Protein AF-A0AAV5RHN2-F1 (afdb_monomer_lite)

Structure (mmCIF, N/CA/C/O backbone):
data_AF-A0AAV5RHN2-F1
#
_entry.id   AF-A0AAV5RHN2-F1
#
loop_
_atom_site.group_PDB
_atom_site.id
_atom_site.type_symbol
_atom_site.label_atom_id
_atom_site.label_alt_id
_atom_site.label_comp_id
_atom_site.label_asym_id
_atom_site.label_entity_id
_atom_site.label_seq_id
_atom_site.pdbx_PDB_ins_code
_atom_site.Cartn_x
_atom_site.Cartn_y
_atom_site.Cartn_z
_atom_site.occupancy
_atom_site.B_iso_or_equiv
_atom_site.auth_seq_id
_atom_site.auth_comp_id
_atom_site.auth_asym_id
_atom_site.auth_atom_id
_atom_site.pdbx_PDB_model_num
ATOM 1 N N . MET A 1 1 ? -9.064 -19.417 7.102 1.00 54.41 1 MET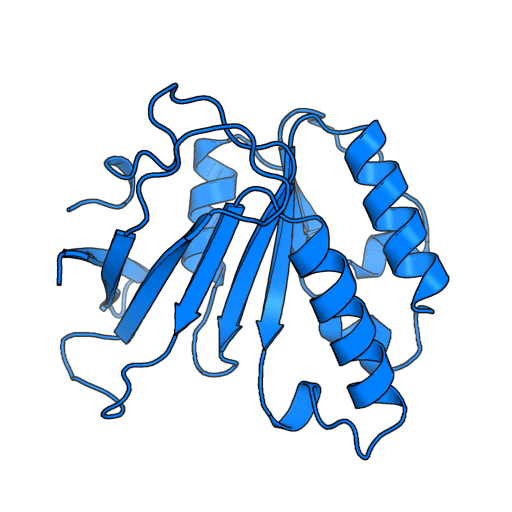 A N 1
ATOM 2 C CA . MET A 1 1 ? -9.546 -18.201 7.792 1.00 54.41 1 MET A CA 1
ATOM 3 C C . MET A 1 1 ? -10.242 -17.345 6.751 1.00 54.41 1 MET A C 1
ATOM 5 O O . MET A 1 1 ? -9.700 -17.196 5.659 1.00 54.41 1 MET A O 1
ATOM 9 N N . ARG A 1 2 ? -11.445 -16.836 7.024 1.00 56.44 2 ARG A N 1
ATOM 10 C CA . ARG A 1 2 ? -12.079 -15.872 6.109 1.00 56.44 2 ARG A CA 1
ATOM 11 C C . ARG A 1 2 ? -11.489 -14.489 6.348 1.00 56.44 2 ARG A C 1
ATOM 13 O O . ARG A 1 2 ? -11.091 -14.161 7.461 1.00 56.44 2 ARG A O 1
ATOM 20 N N . ILE A 1 3 ? -11.432 -13.671 5.303 1.00 55.81 3 ILE A N 1
ATOM 21 C CA . ILE A 1 3 ? -10.911 -12.301 5.382 1.00 55.81 3 ILE A CA 1
ATOM 22 C C . ILE A 1 3 ? -11.616 -11.474 6.472 1.00 55.81 3 ILE A C 1
ATOM 24 O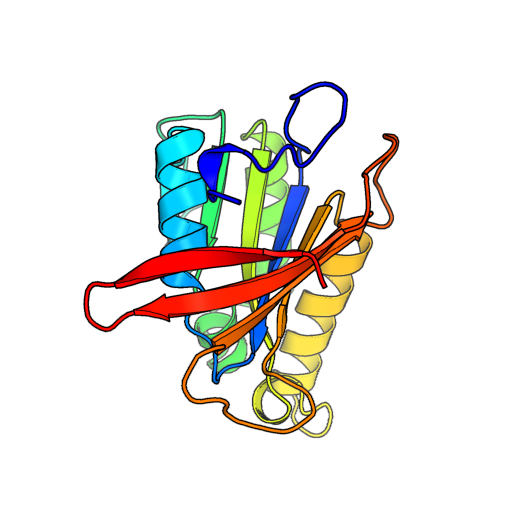 O . ILE A 1 3 ? -10.978 -10.682 7.160 1.00 55.81 3 ILE A O 1
ATOM 28 N N . ASP A 1 4 ? -12.903 -11.732 6.713 1.00 53.84 4 ASP A N 1
ATOM 29 C CA . ASP A 1 4 ? -13.738 -11.096 7.743 1.00 53.84 4 ASP A CA 1
ATOM 30 C C . ASP A 1 4 ? -13.211 -11.298 9.173 1.00 53.84 4 ASP A C 1
ATOM 32 O O . ASP A 1 4 ? -13.392 -10.427 10.026 1.00 53.84 4 ASP A O 1
ATOM 36 N N . GLU A 1 5 ? -12.488 -12.395 9.409 1.00 54.31 5 GLU A N 1
ATOM 37 C CA . GLU A 1 5 ? -11.935 -12.798 10.708 1.00 54.31 5 GLU A CA 1
ATOM 38 C C . GLU A 1 5 ? -10.592 -12.113 11.020 1.00 54.31 5 GLU A C 1
ATOM 40 O O . GLU A 1 5 ? -10.047 -12.264 12.118 1.00 54.31 5 GLU A O 1
ATOM 45 N N . ILE A 1 6 ? -10.035 -11.331 10.084 1.00 59.75 6 ILE A N 1
ATOM 46 C CA . ILE A 1 6 ? -8.823 -10.558 10.355 1.00 59.75 6 ILE A CA 1
ATOM 47 C C . ILE A 1 6 ? -9.170 -9.366 11.243 1.00 59.75 6 ILE A C 1
ATOM 49 O O . ILE A 1 6 ? -9.735 -8.360 10.802 1.00 59.75 6 ILE A O 1
ATOM 53 N N . GLN A 1 7 ? -8.744 -9.457 12.499 1.00 59.00 7 GLN A N 1
ATOM 54 C CA . GLN A 1 7 ? -8.527 -8.285 13.333 1.00 59.00 7 GLN A CA 1
ATOM 55 C C . GLN A 1 7 ? -7.105 -7.764 13.121 1.00 59.00 7 GLN A C 1
ATOM 57 O O . GLN A 1 7 ? -6.130 -8.477 13.372 1.00 59.00 7 GLN A O 1
ATOM 62 N N . PHE A 1 8 ? -7.004 -6.526 12.632 1.00 60.25 8 PHE A N 1
ATOM 63 C CA . PHE A 1 8 ? -5.730 -5.829 12.433 1.00 60.25 8 PHE A CA 1
ATOM 64 C C . PHE A 1 8 ? -5.172 -5.255 13.748 1.00 60.25 8 PHE A C 1
ATOM 66 O O . PHE A 1 8 ? -3.959 -5.132 13.899 1.00 60.25 8 PHE A O 1
ATOM 73 N N . THR A 1 9 ? -6.042 -4.956 14.720 1.00 54.19 9 THR A N 1
ATOM 74 C CA . THR A 1 9 ? -5.691 -4.431 16.050 1.00 54.19 9 THR A CA 1
ATOM 75 C C . THR A 1 9 ? -6.448 -5.188 17.143 1.00 54.19 9 THR A C 1
ATOM 77 O O . THR A 1 9 ? -7.555 -5.674 16.916 1.00 54.19 9 THR A O 1
ATOM 80 N N . LYS A 1 10 ? -5.866 -5.283 18.350 1.00 48.62 10 LYS A N 1
ATOM 81 C CA . LYS A 1 10 ? -6.524 -5.910 19.517 1.00 48.62 10 LYS A CA 1
ATOM 82 C C . LYS A 1 10 ? -7.748 -5.127 20.012 1.00 48.62 10 LYS A C 1
ATOM 84 O O . LYS A 1 10 ? -8.622 -5.716 20.634 1.00 48.62 10 LYS A O 1
ATOM 89 N N . SER A 1 11 ? -7.795 -3.812 19.775 1.00 50.56 11 SER A N 1
ATOM 90 C CA . SER A 1 11 ? -8.894 -2.938 20.212 1.00 50.56 11 SER A CA 1
ATOM 91 C C . SER A 1 11 ? -10.019 -2.808 19.181 1.00 50.56 11 SER A C 1
ATOM 93 O O . SER A 1 11 ? -11.000 -2.118 19.447 1.00 50.56 11 SER A O 1
ATOM 95 N N . GLY A 1 12 ? -9.868 -3.391 17.985 1.00 52.34 12 GLY A N 1
ATOM 96 C CA . GLY A 1 12 ? -10.811 -3.227 16.873 1.00 52.34 12 GLY A CA 1
ATOM 97 C C . GL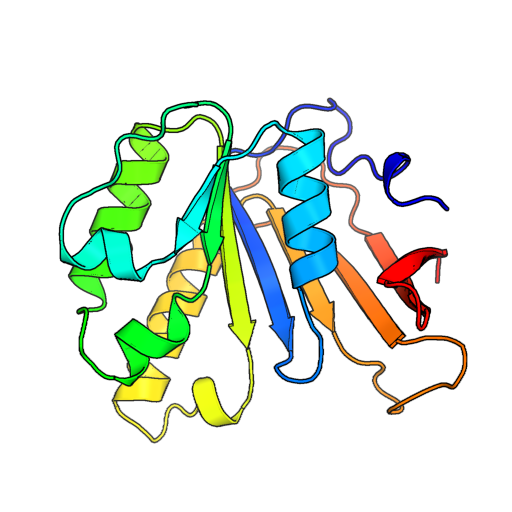Y A 1 12 ? -10.837 -1.821 16.258 1.00 52.34 12 GLY A C 1
ATOM 98 O O . GLY A 1 12 ? -11.533 -1.603 15.271 1.00 52.34 12 GLY A O 1
ATOM 99 N N . THR A 1 13 ? -10.079 -0.865 16.801 1.00 55.62 13 THR A N 1
ATOM 100 C CA . THR A 1 13 ? -9.950 0.486 16.244 1.00 55.62 13 THR A CA 1
ATOM 101 C C . THR A 1 13 ? -8.926 0.457 15.118 1.00 55.62 13 THR A C 1
ATOM 103 O O . THR A 1 13 ? -7.805 -0.013 15.319 1.00 55.62 13 THR A O 1
ATOM 106 N N . LEU A 1 14 ? -9.310 0.922 13.931 1.00 59.06 14 LEU A N 1
ATOM 107 C CA . LEU A 1 14 ? -8.381 1.061 12.816 1.00 59.06 14 LEU A CA 1
ATOM 108 C C . LEU A 1 14 ? -7.374 2.179 13.080 1.00 59.06 14 LEU A C 1
ATOM 110 O O . LEU A 1 14 ? -7.672 3.178 13.733 1.00 59.06 14 LEU A O 1
ATOM 114 N N . GLU A 1 15 ? -6.163 1.962 12.583 1.00 66.31 15 GLU A N 1
ATOM 115 C CA . GLU A 1 15 ? -5.079 2.930 12.664 1.00 66.31 15 GLU A CA 1
ATOM 116 C C . GLU A 1 15 ? -5.312 4.078 11.683 1.00 66.31 15 GLU A C 1
ATOM 118 O O . GLU A 1 15 ? -5.743 3.863 10.547 1.00 66.31 15 GLU A O 1
ATOM 123 N N . LYS A 1 16 ? -4.938 5.294 12.092 1.00 76.50 16 LYS A N 1
ATOM 124 C CA . LYS A 1 16 ? -5.193 6.512 11.312 1.00 76.50 16 LYS A CA 1
ATOM 125 C C . LYS A 1 16 ? -4.444 6.535 9.982 1.00 76.50 16 LYS A C 1
ATOM 127 O O . LYS A 1 16 ? -4.840 7.263 9.072 1.00 76.50 16 LYS A O 1
ATOM 132 N N . PHE A 1 17 ? -3.344 5.787 9.862 1.00 81.00 17 PHE A N 1
ATOM 133 C CA . PHE A 1 17 ? -2.525 5.781 8.657 1.00 81.00 17 PHE A CA 1
ATOM 134 C C . PHE A 1 17 ? -1.996 4.391 8.286 1.00 81.00 17 PHE A C 1
ATOM 136 O O . PHE A 1 17 ? -1.127 3.828 8.960 1.00 81.00 17 PHE A O 1
ATOM 143 N N . ILE A 1 18 ? -2.524 3.854 7.187 1.00 83.88 18 ILE A N 1
ATOM 144 C CA . ILE A 1 18 ? -2.267 2.498 6.701 1.00 83.88 18 ILE A CA 1
ATOM 145 C C . ILE A 1 18 ? -1.546 2.579 5.358 1.00 83.88 18 ILE A C 1
ATOM 147 O O . ILE A 1 18 ? -2.022 3.227 4.430 1.00 83.88 18 ILE A O 1
ATOM 151 N N . ILE A 1 19 ? -0.430 1.874 5.226 1.00 87.00 19 ILE A N 1
ATOM 152 C CA . ILE A 1 19 ? 0.239 1.683 3.941 1.00 87.00 19 ILE A CA 1
ATOM 153 C C . ILE A 1 19 ? -0.053 0.273 3.461 1.00 87.00 19 ILE A C 1
ATOM 155 O O . ILE A 1 19 ? 0.257 -0.697 4.146 1.00 87.00 19 ILE A O 1
ATOM 159 N N . LEU A 1 20 ? -0.657 0.168 2.285 1.00 87.31 20 LEU A N 1
ATOM 160 C CA . LEU A 1 20 ? -0.864 -1.084 1.583 1.00 87.31 20 LEU A CA 1
ATOM 161 C C . LEU A 1 20 ? 0.092 -1.125 0.402 1.00 87.31 20 LEU A C 1
ATOM 163 O O . LEU A 1 20 ? 0.046 -0.256 -0.460 1.00 87.31 20 LEU A O 1
ATOM 167 N N . THR A 1 21 ? 0.957 -2.126 0.356 1.00 87.44 21 THR A N 1
ATOM 168 C CA . THR A 1 21 ? 1.863 -2.331 -0.767 1.00 87.44 21 THR A CA 1
ATOM 169 C C . THR A 1 21 ? 1.539 -3.619 -1.488 1.00 87.44 21 THR A C 1
ATOM 171 O O . THR A 1 21 ? 1.184 -4.621 -0.871 1.00 87.44 21 THR A O 1
ATOM 174 N N . ALA A 1 22 ? 1.673 -3.609 -2.805 1.00 84.62 22 ALA A N 1
ATOM 175 C CA . ALA A 1 22 ? 1.598 -4.808 -3.618 1.00 84.62 22 ALA A CA 1
ATOM 176 C C . ALA A 1 22 ? 2.761 -4.849 -4.598 1.00 84.62 22 ALA A C 1
ATOM 178 O O . ALA A 1 22 ? 3.132 -3.834 -5.187 1.00 84.62 22 ALA A O 1
ATOM 179 N N . ALA A 1 23 ? 3.331 -6.037 -4.785 1.00 80.69 23 ALA A N 1
ATOM 180 C CA . ALA A 1 23 ? 4.192 -6.271 -5.933 1.00 80.69 23 ALA A CA 1
ATOM 181 C C . ALA A 1 23 ? 3.395 -6.058 -7.230 1.00 80.69 23 ALA A C 1
ATOM 183 O O . ALA A 1 23 ? 2.218 -6.402 -7.273 1.00 80.69 23 ALA A O 1
ATOM 184 N N . ALA A 1 24 ? 4.028 -5.579 -8.305 1.00 72.25 24 ALA A N 1
ATOM 185 C CA . ALA A 1 24 ? 3.355 -5.386 -9.602 1.00 72.25 24 ALA A CA 1
ATOM 186 C C . ALA A 1 24 ? 2.683 -6.662 -10.159 1.00 72.25 24 ALA A C 1
ATOM 188 O O . ALA A 1 24 ? 1.755 -6.594 -10.959 1.00 72.25 24 ALA A O 1
ATOM 189 N N . THR A 1 25 ? 3.142 -7.837 -9.729 1.00 71.69 25 THR A N 1
ATOM 190 C CA . THR A 1 25 ? 2.582 -9.142 -10.102 1.00 71.69 25 THR A CA 1
ATOM 191 C C . THR A 1 25 ? 1.337 -9.535 -9.304 1.00 71.69 25 THR A C 1
ATOM 193 O O . THR A 1 25 ? 0.661 -10.494 -9.679 1.00 71.69 25 THR A O 1
ATOM 196 N N . ASN A 1 26 ? 1.019 -8.802 -8.236 1.00 80.25 26 ASN A N 1
ATOM 197 C CA . ASN A 1 26 ? -0.119 -9.035 -7.361 1.00 80.25 26 ASN A CA 1
ATOM 198 C C . ASN A 1 26 ? -1.155 -7.931 -7.554 1.00 80.25 26 ASN A C 1
ATOM 200 O O . ASN A 1 26 ? -0.834 -6.750 -7.505 1.00 80.25 26 ASN A O 1
ATOM 204 N N . ASN A 1 27 ? -2.421 -8.311 -7.716 1.00 81.38 27 ASN A N 1
ATOM 205 C CA . ASN A 1 27 ? -3.510 -7.347 -7.802 1.00 81.38 27 ASN A CA 1
ATOM 206 C C . ASN A 1 27 ? -4.016 -6.993 -6.385 1.00 81.38 27 ASN A C 1
ATOM 208 O O . ASN A 1 27 ? -4.643 -7.852 -5.758 1.00 81.38 27 ASN A O 1
ATOM 212 N N . PRO A 1 28 ? -3.801 -5.763 -5.872 1.00 86.00 28 PRO A N 1
ATOM 213 C CA . PRO A 1 28 ? -4.295 -5.358 -4.556 1.00 86.00 28 PRO A CA 1
ATOM 214 C C . PRO A 1 28 ? -5.805 -5.108 -4.508 1.00 86.00 28 PRO A C 1
ATOM 216 O O . PRO A 1 28 ? -6.350 -4.922 -3.420 1.00 86.00 28 PRO A O 1
ATOM 219 N N . GLN A 1 29 ? -6.497 -5.094 -5.654 1.00 86.25 29 GLN A N 1
ATOM 220 C CA . GLN A 1 29 ? -7.876 -4.615 -5.751 1.00 86.25 29 GLN A CA 1
ATOM 221 C C . GLN A 1 29 ? -8.846 -5.375 -4.845 1.00 86.25 29 GLN A C 1
ATOM 223 O O . GLN A 1 29 ? -9.760 -4.768 -4.298 1.00 86.25 29 GLN A O 1
ATOM 228 N N . TRP A 1 30 ? -8.655 -6.682 -4.639 1.00 85.62 30 TRP A N 1
ATOM 229 C CA . TRP A 1 30 ? -9.516 -7.449 -3.732 1.00 85.62 30 TRP A CA 1
ATOM 230 C C . TRP A 1 30 ? -9.412 -6.948 -2.286 1.00 85.62 30 TRP A C 1
ATOM 232 O O . TRP A 1 30 ? -10.428 -6.834 -1.603 1.00 85.62 30 TRP A O 1
ATOM 242 N N . LEU A 1 31 ? -8.203 -6.602 -1.833 1.00 84.62 31 LEU A N 1
ATOM 243 C CA . LEU A 1 31 ? -7.958 -6.126 -0.475 1.00 84.62 31 LEU A CA 1
ATOM 244 C C . LEU A 1 31 ? -8.417 -4.675 -0.323 1.00 84.62 31 LEU A C 1
ATOM 246 O O . LEU A 1 31 ? -9.021 -4.331 0.688 1.00 84.62 31 LEU A O 1
ATOM 250 N N . VAL A 1 32 ? -8.213 -3.851 -1.355 1.00 87.69 32 VAL A N 1
ATOM 251 C CA . VAL A 1 32 ? -8.771 -2.492 -1.434 1.00 87.69 32 VAL A CA 1
ATOM 252 C C . VAL A 1 32 ? -10.297 -2.529 -1.345 1.00 87.69 32 VAL A C 1
ATOM 254 O O . VAL A 1 32 ? -10.871 -1.839 -0.508 1.00 87.69 32 VAL A O 1
ATOM 257 N N . ASN A 1 33 ? -10.956 -3.374 -2.142 1.00 87.31 33 ASN A N 1
ATOM 258 C CA . ASN A 1 33 ? -12.413 -3.517 -2.139 1.00 87.31 33 ASN A CA 1
ATOM 259 C C . ASN A 1 33 ? -12.930 -4.027 -0.791 1.00 87.31 33 ASN A C 1
ATOM 261 O O . ASN A 1 33 ? -13.939 -3.534 -0.296 1.00 87.31 33 ASN A O 1
ATOM 265 N N . TYR A 1 34 ? -12.233 -4.988 -0.182 1.00 85.06 34 TYR A N 1
ATOM 266 C CA . TYR A 1 34 ? -12.575 -5.487 1.146 1.00 85.06 34 TYR A CA 1
ATOM 267 C C . TYR A 1 34 ? -12.479 -4.390 2.213 1.00 85.06 34 TYR A C 1
ATOM 269 O O . TYR A 1 34 ? -13.423 -4.188 2.976 1.00 85.06 34 TYR A O 1
ATOM 277 N N . LEU A 1 35 ? -11.360 -3.658 2.258 1.00 83.94 35 LEU A N 1
ATOM 278 C CA . LEU A 1 35 ? -11.170 -2.559 3.205 1.00 83.94 35 LEU A CA 1
ATOM 279 C C . LEU A 1 35 ? -12.193 -1.445 2.972 1.00 83.94 35 LEU A C 1
ATOM 281 O O . LEU A 1 35 ? -12.676 -0.867 3.944 1.00 83.94 35 LEU A O 1
ATOM 285 N N . ALA A 1 36 ? -12.552 -1.177 1.715 1.00 85.88 36 ALA A N 1
ATOM 286 C CA . ALA A 1 36 ? -13.578 -0.204 1.381 1.00 85.88 36 ALA A CA 1
ATOM 287 C C . ALA A 1 36 ? -14.960 -0.632 1.871 1.00 85.88 36 ALA A C 1
ATOM 289 O O . ALA A 1 36 ? -15.624 0.138 2.557 1.00 85.88 36 ALA A O 1
ATOM 290 N N . ALA A 1 37 ? -15.368 -1.870 1.590 1.00 84.38 37 ALA A N 1
ATOM 291 C CA . ALA A 1 37 ? -16.666 -2.387 2.007 1.00 84.38 37 ALA A CA 1
ATOM 292 C C . ALA A 1 37 ? -16.795 -2.469 3.535 1.00 84.38 37 ALA A C 1
ATOM 294 O O . ALA A 1 37 ? -17.809 -2.058 4.088 1.00 84.38 37 ALA A O 1
ATOM 295 N N . LYS A 1 38 ? -15.758 -2.956 4.229 1.00 82.44 38 LYS A N 1
ATOM 296 C CA . LYS A 1 38 ? -15.782 -3.139 5.689 1.00 82.44 38 LYS A CA 1
ATOM 297 C C . LYS A 1 38 ? -15.819 -1.823 6.465 1.00 82.44 38 LYS A C 1
ATOM 299 O O . LYS A 1 38 ? -16.340 -1.797 7.574 1.00 82.44 38 LYS A O 1
ATOM 304 N N . ASN A 1 39 ? -15.244 -0.760 5.904 1.00 79.62 39 ASN A N 1
ATOM 305 C CA . ASN A 1 39 ? -15.067 0.520 6.596 1.00 79.62 39 ASN A CA 1
ATOM 306 C C . ASN A 1 39 ? -15.846 1.668 5.955 1.00 79.62 39 ASN A C 1
ATOM 308 O O . ASN A 1 39 ? -15.576 2.824 6.277 1.00 79.62 39 ASN A O 1
ATOM 312 N N . GLU A 1 40 ? -16.757 1.354 5.028 1.00 81.69 40 GLU A N 1
ATOM 313 C CA . GLU A 1 40 ? -17.504 2.338 4.234 1.00 81.69 40 GLU A CA 1
ATOM 314 C C . GLU A 1 40 ? -16.578 3.398 3.611 1.00 81.69 40 GLU A C 1
ATOM 316 O O . GLU A 1 40 ? -16.877 4.598 3.606 1.00 81.69 40 GLU A O 1
ATOM 321 N N . ALA A 1 41 ? -15.407 2.952 3.144 1.00 84.06 41 ALA A N 1
ATOM 322 C CA . ALA A 1 41 ? -14.357 3.853 2.712 1.00 84.06 41 ALA A CA 1
ATOM 323 C C . ALA A 1 41 ? -14.616 4.416 1.321 1.00 84.06 41 ALA A C 1
ATOM 325 O O . ALA A 1 41 ? -15.042 3.711 0.403 1.00 84.06 41 ALA A O 1
ATOM 326 N N . GLU A 1 42 ? -14.226 5.671 1.140 1.00 86.94 42 GLU A N 1
ATOM 327 C CA . GLU A 1 42 ? -14.181 6.292 -0.174 1.00 86.94 42 GLU A CA 1
ATOM 328 C C . GLU A 1 42 ? -12.849 5.964 -0.862 1.00 86.94 42 GLU A C 1
ATOM 330 O O . GLU A 1 42 ? -11.771 6.259 -0.338 1.00 86.94 42 GLU A O 1
ATOM 335 N N . ILE A 1 43 ? -12.915 5.337 -2.040 1.00 86.69 43 ILE A N 1
ATOM 336 C CA . ILE A 1 43 ? -11.738 5.087 -2.878 1.00 86.69 43 ILE A CA 1
ATOM 337 C C . ILE A 1 43 ? -11.526 6.307 -3.766 1.00 86.69 43 ILE A C 1
ATOM 339 O O . ILE A 1 43 ? -12.371 6.639 -4.596 1.00 86.69 43 ILE A O 1
ATOM 343 N N . ILE A 1 44 ? -10.376 6.949 -3.610 1.00 85.69 44 ILE A N 1
ATOM 344 C CA . ILE A 1 44 ? -10.028 8.173 -4.316 1.00 85.69 44 ILE A CA 1
ATOM 345 C C . ILE A 1 44 ? -8.788 7.899 -5.177 1.00 85.69 44 ILE A C 1
ATOM 347 O O . ILE A 1 44 ? -7.718 7.591 -4.641 1.00 85.69 44 ILE A O 1
ATOM 351 N N . PRO A 1 45 ? -8.890 8.000 -6.513 1.00 82.06 45 PRO A N 1
ATOM 352 C CA . PRO A 1 45 ? -7.720 7.936 -7.371 1.00 82.06 45 PRO A CA 1
ATOM 353 C C . PRO A 1 45 ? -6.887 9.206 -7.201 1.00 82.06 45 PRO A C 1
ATOM 355 O O . PRO A 1 45 ? -7.414 10.318 -7.101 1.00 82.06 45 PRO A O 1
ATOM 358 N N . LEU A 1 46 ? -5.565 9.060 -7.191 1.00 73.19 46 LEU A N 1
ATOM 359 C CA . LEU A 1 46 ? -4.683 10.189 -6.914 1.00 73.19 46 LEU A CA 1
ATOM 360 C C . LEU A 1 46 ? -4.709 11.291 -7.985 1.00 73.19 46 LEU A C 1
ATOM 362 O O . LEU A 1 46 ? -4.356 12.433 -7.699 1.00 73.19 46 LEU A O 1
ATOM 366 N N . SER A 1 47 ? -5.187 10.995 -9.193 1.00 68.06 47 SER A N 1
ATOM 367 C CA . SER A 1 47 ? -5.436 12.008 -10.227 1.00 68.06 47 SER A CA 1
ATOM 368 C C . SER A 1 47 ? -6.346 13.147 -9.749 1.00 68.06 47 SER A C 1
ATOM 370 O O . SER A 1 47 ? -6.362 14.214 -10.348 1.00 68.06 47 SER A O 1
ATOM 372 N N . VAL A 1 48 ? -7.094 12.953 -8.659 1.00 69.00 48 VAL A N 1
ATOM 373 C CA . VAL A 1 48 ? -7.915 13.998 -8.041 1.00 69.00 48 VAL A CA 1
ATOM 374 C C . VAL A 1 48 ? -7.059 15.006 -7.262 1.00 69.00 48 VAL A C 1
ATOM 376 O O . VAL A 1 48 ? -7.356 16.197 -7.300 1.00 69.00 48 VAL A O 1
ATOM 379 N N . LEU A 1 49 ? -5.944 14.587 -6.643 1.00 67.50 49 LEU A N 1
ATOM 380 C CA . LEU A 1 49 ? -5.085 15.474 -5.840 1.00 67.50 49 LEU A CA 1
ATOM 381 C C . LEU A 1 49 ? -4.375 16.562 -6.654 1.00 67.50 49 LEU A C 1
ATOM 383 O O . LEU A 1 49 ? -3.964 17.567 -6.075 1.00 67.50 49 LEU A O 1
ATOM 387 N N . SER A 1 50 ? -4.226 16.388 -7.969 1.00 60.00 50 SER A N 1
ATOM 388 C CA . SER A 1 50 ? -3.640 17.412 -8.844 1.00 60.00 50 SER A CA 1
ATOM 389 C C . SER A 1 50 ? -4.596 18.573 -9.132 1.00 60.00 50 SER A C 1
ATOM 391 O O . SER A 1 50 ? -4.142 19.644 -9.525 1.00 60.00 50 SER A O 1
ATOM 393 N N . THR A 1 51 ? -5.904 18.387 -8.924 1.00 62.56 51 THR A N 1
ATOM 394 C CA . THR A 1 51 ? -6.938 19.382 -9.259 1.00 62.56 51 THR A CA 1
ATOM 395 C C . THR A 1 51 ? -7.574 20.011 -8.024 1.00 62.56 51 THR A C 1
ATOM 397 O O . THR A 1 51 ? -7.894 21.196 -8.029 1.00 62.56 51 THR A O 1
ATOM 400 N N . SER A 1 52 ? -7.742 19.246 -6.945 1.00 64.50 52 SER A N 1
ATOM 401 C CA . SER A 1 52 ? -8.249 19.733 -5.661 1.00 64.50 52 SER A CA 1
ATOM 402 C C . SER A 1 52 ? -7.995 18.694 -4.571 1.00 64.50 52 SER A C 1
ATOM 404 O O . SER A 1 52 ? -7.971 17.496 -4.835 1.00 64.50 52 SER A O 1
ATOM 406 N N . ILE A 1 53 ? -7.820 19.126 -3.320 1.00 66.75 53 ILE A N 1
ATOM 407 C CA . ILE A 1 53 ? -7.827 18.185 -2.194 1.00 66.75 53 ILE A CA 1
ATOM 408 C C . ILE A 1 53 ? -9.272 17.705 -2.033 1.00 66.75 53 ILE A C 1
ATOM 410 O O . ILE A 1 53 ? -10.119 18.534 -1.684 1.00 66.75 53 ILE A O 1
ATOM 414 N N . PRO A 1 54 ? -9.567 16.411 -2.245 1.00 66.31 54 PRO A N 1
ATOM 415 C CA . PRO A 1 54 ? -10.920 15.922 -2.116 1.00 66.31 54 PRO A CA 1
ATOM 416 C C . PRO A 1 54 ? -11.404 16.174 -0.692 1.00 66.31 54 PRO A C 1
ATOM 418 O O . PRO A 1 54 ? -10.679 15.969 0.287 1.00 66.31 54 PRO A O 1
ATOM 421 N N . SER A 1 55 ? -12.628 16.673 -0.590 1.00 67.00 55 SER A N 1
ATOM 422 C CA . SER A 1 55 ? -13.391 16.643 0.649 1.00 67.00 55 SER A CA 1
ATOM 423 C C . SER A 1 55 ? -14.178 15.340 0.603 1.00 67.00 55 SER A C 1
ATOM 425 O O . SER A 1 55 ? -15.185 15.298 -0.108 1.00 67.00 55 SER A O 1
ATOM 427 N N . PRO A 1 56 ? -13.687 14.266 1.245 1.00 66.88 56 PRO A N 1
ATOM 428 C CA . PRO A 1 56 ? -14.377 12.991 1.196 1.00 66.88 56 PRO A CA 1
ATOM 429 C C . PRO A 1 56 ? -15.784 13.154 1.765 1.00 66.88 56 PRO A C 1
ATOM 431 O O . PRO A 1 56 ? -16.015 13.914 2.708 1.00 66.88 56 PRO A O 1
ATOM 434 N N . LYS A 1 57 ? -16.742 12.446 1.173 1.00 66.94 57 LYS A N 1
ATOM 435 C CA . LYS A 1 57 ? -18.133 12.429 1.642 1.00 66.94 57 LYS A CA 1
ATOM 436 C C . LYS A 1 57 ? -18.229 11.775 3.016 1.00 66.94 57 LYS A C 1
ATOM 438 O O . LYS A 1 57 ? -19.080 12.152 3.817 1.00 66.94 57 LYS A O 1
ATOM 443 N N . ASN A 1 58 ? -17.344 10.811 3.273 1.00 66.00 58 ASN A N 1
ATOM 444 C CA . ASN A 1 58 ? -17.199 10.127 4.546 1.00 66.00 58 ASN A CA 1
ATOM 445 C C . ASN A 1 58 ? -15.808 10.410 5.128 1.00 66.00 58 ASN A C 1
ATOM 447 O O . ASN A 1 58 ? -14.801 9.888 4.654 1.00 66.00 58 ASN A O 1
ATOM 451 N N . ASN A 1 59 ? -15.745 11.218 6.187 1.00 66.88 59 ASN A N 1
ATOM 452 C CA . ASN A 1 59 ? -14.481 11.556 6.847 1.00 66.88 59 ASN A CA 1
ATOM 453 C C . ASN A 1 59 ? -13.887 10.384 7.655 1.00 66.88 59 ASN A C 1
ATOM 455 O O . ASN A 1 59 ? -12.848 10.555 8.287 1.00 66.88 59 ASN A O 1
ATOM 459 N N . ASN A 1 60 ? -14.506 9.198 7.670 1.00 79.50 60 ASN A N 1
ATOM 460 C CA . ASN A 1 60 ? -14.050 8.095 8.515 1.00 79.50 60 ASN A CA 1
ATOM 461 C C . ASN A 1 60 ? -12.884 7.305 7.907 1.00 79.50 60 ASN A C 1
ATOM 463 O O . ASN A 1 60 ? -11.925 7.005 8.621 1.00 79.50 60 ASN A O 1
ATOM 467 N N . PHE A 1 61 ? -12.938 6.967 6.616 1.00 85.25 61 PHE A N 1
ATOM 468 C CA . PHE A 1 61 ? -11.907 6.151 5.972 1.00 85.25 61 PHE A CA 1
ATOM 469 C C . PHE A 1 61 ? -11.773 6.489 4.485 1.00 85.25 61 PHE A C 1
ATOM 471 O O . PHE A 1 61 ? -12.743 6.435 3.733 1.00 85.25 61 PHE A O 1
ATOM 478 N N . VAL A 1 62 ? -10.552 6.791 4.049 1.00 89.88 62 VAL A N 1
ATOM 479 C CA . VAL A 1 62 ? -10.231 7.060 2.641 1.00 89.88 62 VAL A CA 1
ATOM 480 C C . VAL A 1 62 ? -9.143 6.111 2.166 1.00 89.88 62 VAL A C 1
ATOM 482 O O . VAL A 1 62 ? -8.166 5.890 2.881 1.00 89.88 62 VAL A O 1
ATOM 485 N N . ILE A 1 63 ? -9.284 5.576 0.952 1.00 90.75 63 ILE A N 1
ATOM 486 C CA . ILE A 1 63 ? -8.248 4.781 0.287 1.00 90.75 63 ILE A CA 1
ATOM 487 C C . ILE A 1 63 ? -7.741 5.538 -0.938 1.00 90.75 63 ILE A C 1
ATOM 489 O O . ILE A 1 63 ? -8.481 5.743 -1.896 1.00 90.75 63 ILE A O 1
ATOM 493 N N . LEU A 1 64 ? -6.465 5.911 -0.926 1.00 90.38 64 LEU A N 1
ATOM 494 C CA . LEU A 1 64 ? -5.768 6.482 -2.073 1.00 90.38 64 LEU A CA 1
ATOM 495 C C . LEU A 1 64 ? -5.143 5.370 -2.909 1.00 90.38 64 LEU A C 1
ATOM 497 O O . LEU A 1 64 ? -4.436 4.516 -2.375 1.00 90.38 64 LEU A O 1
ATOM 501 N N . THR A 1 65 ? -5.379 5.392 -4.219 1.00 89.94 65 THR A N 1
ATOM 502 C CA . THR A 1 65 ? -4.818 4.416 -5.169 1.00 89.94 65 THR A CA 1
ATOM 503 C C . THR A 1 65 ? -4.164 5.120 -6.357 1.00 89.94 65 THR A C 1
ATOM 505 O O . THR A 1 65 ? -4.531 6.250 -6.696 1.00 89.94 65 THR A O 1
ATOM 508 N N . GLY A 1 66 ? -3.196 4.455 -6.995 1.00 85.50 66 GLY A N 1
ATOM 509 C CA . GLY A 1 66 ? -2.588 4.942 -8.235 1.00 85.50 66 GLY A CA 1
ATOM 510 C C . GLY A 1 66 ? -1.651 6.136 -8.039 1.00 85.50 66 GLY A C 1
ATOM 511 O O . GLY A 1 66 ? -1.648 7.044 -8.867 1.00 85.50 66 GLY A O 1
ATOM 512 N N . LEU A 1 67 ? -0.905 6.188 -6.927 1.00 85.06 67 LEU A N 1
ATOM 513 C CA . LEU A 1 67 ? 0.045 7.274 -6.629 1.00 85.06 67 LEU A CA 1
ATOM 514 C C . LEU A 1 67 ? 1.280 7.245 -7.550 1.00 85.06 67 LEU A C 1
ATOM 516 O O . LEU A 1 67 ? 1.950 8.256 -7.737 1.00 85.06 67 LEU A O 1
ATOM 520 N N . GLU A 1 68 ? 1.581 6.089 -8.125 1.00 85.38 68 GLU A N 1
ATOM 521 C CA . GLU A 1 68 ? 2.818 5.787 -8.838 1.00 85.38 68 GLU A CA 1
ATOM 522 C C . GLU A 1 68 ? 2.848 6.480 -10.194 1.00 85.38 68 GLU A C 1
ATOM 524 O O . GLU A 1 68 ? 3.787 7.213 -10.491 1.00 85.38 68 GLU A O 1
ATOM 529 N N . LEU A 1 69 ? 1.797 6.300 -11.001 1.00 85.56 69 LEU A N 1
ATOM 530 C CA . LEU A 1 69 ? 1.754 6.831 -12.365 1.00 85.56 69 LEU A CA 1
ATOM 531 C C . LEU A 1 69 ? 1.884 8.361 -12.404 1.00 85.56 69 LEU A C 1
ATOM 533 O O . LEU A 1 69 ? 2.712 8.844 -13.174 1.00 85.56 69 LEU A O 1
ATOM 537 N N . PRO A 1 70 ? 1.158 9.143 -11.577 1.00 86.06 70 PRO A N 1
ATOM 538 C CA . PRO A 1 70 ? 1.268 10.596 -11.620 1.00 86.06 70 PRO A CA 1
ATOM 539 C C . PRO A 1 70 ? 2.650 11.124 -11.225 1.00 86.06 70 PRO A C 1
ATOM 541 O O . PRO A 1 70 ? 3.080 12.140 -11.770 1.00 86.06 70 PRO A O 1
ATOM 544 N N . ILE A 1 71 ? 3.329 10.447 -10.293 1.00 87.00 71 ILE A N 1
ATOM 545 C CA . ILE A 1 71 ? 4.678 10.799 -9.830 1.00 87.00 71 ILE A CA 1
ATOM 546 C C . ILE A 1 71 ? 5.714 10.442 -10.895 1.00 87.00 71 ILE A C 1
ATOM 548 O O . ILE A 1 71 ? 6.583 11.249 -11.204 1.00 87.00 71 ILE A O 1
ATOM 552 N N . LEU A 1 72 ? 5.603 9.251 -11.486 1.00 85.62 72 LEU A N 1
ATOM 553 C CA . LEU A 1 72 ? 6.540 8.766 -12.502 1.00 85.62 72 LEU A CA 1
ATOM 554 C C . LEU A 1 72 ? 6.409 9.509 -13.834 1.00 85.62 72 LEU A C 1
ATOM 556 O O . LEU A 1 72 ? 7.405 9.673 -14.534 1.00 85.62 72 LEU A O 1
ATOM 560 N N . ALA A 1 73 ? 5.199 9.963 -14.166 1.00 86.06 73 ALA A N 1
ATOM 561 C CA . ALA A 1 73 ? 4.914 10.803 -15.326 1.00 86.06 73 ALA A CA 1
ATOM 562 C C . ALA A 1 73 ? 5.142 12.304 -15.060 1.00 86.06 73 ALA A C 1
ATOM 564 O O . ALA A 1 73 ? 4.787 13.119 -15.906 1.00 86.06 73 ALA A O 1
ATOM 565 N N . GLU A 1 74 ? 5.648 12.676 -13.875 1.00 83.38 74 GLU A N 1
ATOM 566 C CA . GLU A 1 74 ? 5.912 14.065 -13.452 1.00 83.38 74 GLU A CA 1
ATOM 567 C C . GLU A 1 74 ? 4.694 15.006 -13.502 1.00 83.38 74 GLU A C 1
ATOM 569 O O . GLU A 1 74 ? 4.807 16.223 -13.377 1.00 83.38 74 GLU A O 1
ATOM 574 N N . SER A 1 75 ? 3.491 14.445 -13.611 1.00 84.81 75 SER A N 1
ATOM 575 C CA . SER A 1 75 ? 2.239 15.208 -13.591 1.00 84.81 75 SER A CA 1
ATOM 576 C C . SER A 1 75 ? 1.923 15.796 -12.211 1.00 84.81 75 SER A C 1
ATOM 578 O O . SER A 1 75 ? 1.130 16.732 -12.099 1.00 84.81 75 SER A O 1
ATOM 580 N N . ILE A 1 76 ? 2.539 15.262 -11.150 1.00 86.44 76 ILE A N 1
ATOM 581 C CA . ILE A 1 76 ? 2.454 15.800 -9.795 1.00 86.44 76 ILE A CA 1
ATOM 582 C C . ILE A 1 76 ? 3.836 15.789 -9.138 1.00 86.44 76 ILE A C 1
ATOM 584 O O . ILE A 1 76 ? 4.571 14.805 -9.206 1.00 86.44 76 ILE A O 1
ATOM 588 N N . SER A 1 77 ? 4.194 16.885 -8.468 1.00 88.94 77 SER A N 1
ATOM 589 C CA . SER A 1 77 ? 5.448 16.941 -7.714 1.00 88.94 77 SER A CA 1
ATOM 590 C C . SER A 1 77 ? 5.350 16.134 -6.414 1.00 88.94 77 SER A C 1
ATOM 592 O O . SER A 1 77 ? 4.284 16.067 -5.792 1.00 88.94 77 SER A O 1
ATOM 594 N N . LEU A 1 78 ? 6.484 15.605 -5.940 1.00 89.81 78 LEU A N 1
ATOM 595 C CA . LEU A 1 78 ? 6.597 14.944 -4.633 1.00 89.81 78 LEU A CA 1
ATOM 596 C C . LEU A 1 78 ? 6.019 15.803 -3.497 1.00 89.81 78 LEU A C 1
ATOM 598 O O . LEU A 1 78 ? 5.261 15.319 -2.658 1.00 89.81 78 LEU A O 1
ATOM 602 N N . ARG A 1 79 ? 6.351 17.100 -3.493 1.00 90.31 79 ARG A N 1
ATOM 603 C CA . ARG A 1 79 ? 5.875 18.062 -2.491 1.00 90.31 79 ARG A CA 1
ATOM 604 C C . ARG A 1 79 ? 4.354 18.196 -2.523 1.00 90.31 79 ARG A C 1
ATOM 606 O O . ARG A 1 79 ? 3.728 18.191 -1.465 1.00 90.31 79 ARG A O 1
ATOM 613 N N . THR A 1 80 ? 3.766 18.304 -3.713 1.00 88.25 80 THR A N 1
ATOM 614 C CA . THR A 1 80 ? 2.310 18.409 -3.885 1.00 88.25 80 THR A CA 1
ATOM 615 C C . THR A 1 80 ? 1.614 17.142 -3.393 1.00 88.25 80 THR A C 1
ATOM 617 O O . THR A 1 80 ? 0.647 17.236 -2.640 1.00 88.25 80 THR A O 1
ATOM 620 N N . ALA A 1 81 ? 2.136 15.963 -3.743 1.00 88.75 81 ALA A N 1
ATOM 621 C CA . ALA A 1 81 ? 1.576 14.690 -3.301 1.00 88.75 81 ALA A CA 1
ATOM 622 C C . ALA A 1 81 ? 1.621 14.538 -1.772 1.00 88.75 81 ALA A C 1
ATOM 624 O O . ALA A 1 81 ? 0.596 14.253 -1.152 1.00 88.75 81 ALA A O 1
ATOM 625 N N . LEU A 1 82 ? 2.774 14.798 -1.146 1.00 90.44 82 LEU A N 1
ATOM 626 C CA . LEU A 1 82 ? 2.923 14.728 0.312 1.00 90.44 82 LEU A CA 1
ATOM 627 C C . LEU A 1 82 ? 2.019 15.735 1.034 1.00 90.44 82 LEU A C 1
ATOM 629 O O . LEU A 1 82 ? 1.355 15.372 2.003 1.00 90.44 82 LEU A O 1
ATOM 633 N N . SER A 1 83 ? 1.935 16.973 0.541 1.00 89.44 83 SER A N 1
ATOM 634 C CA . SER A 1 83 ? 1.053 18.000 1.110 1.00 89.44 83 SER A CA 1
ATOM 635 C C . SER A 1 83 ? -0.432 17.636 0.976 1.00 89.44 83 SER A C 1
ATOM 637 O O . SER A 1 83 ? -1.208 17.836 1.916 1.00 89.44 83 SER A O 1
ATOM 639 N N . GLY A 1 84 ? -0.831 17.046 -0.156 1.00 87.50 84 GLY A N 1
ATOM 640 C CA . GLY A 1 84 ? -2.185 16.532 -0.367 1.00 87.50 84 GLY A CA 1
ATOM 641 C C . GLY A 1 84 ? -2.526 15.396 0.598 1.00 87.50 84 GLY A C 1
ATOM 642 O O . GLY A 1 84 ? -3.575 15.424 1.241 1.00 87.50 84 GLY A O 1
ATOM 643 N N . ILE A 1 85 ? -1.606 14.444 0.774 1.00 89.12 85 ILE A N 1
ATOM 644 C CA . ILE A 1 85 ? -1.747 13.338 1.731 1.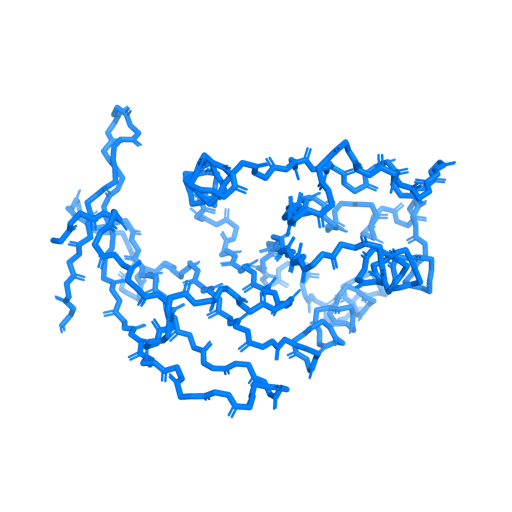00 89.12 85 ILE A CA 1
ATOM 645 C C . ILE A 1 85 ? -1.840 13.866 3.167 1.00 89.12 85 ILE A C 1
ATOM 647 O O . ILE A 1 85 ? -2.711 13.440 3.923 1.00 89.12 85 ILE A O 1
ATOM 651 N N . GLU A 1 86 ? -0.989 14.814 3.558 1.00 88.56 86 GLU A N 1
ATOM 652 C CA . GLU A 1 86 ? -1.031 15.416 4.893 1.00 88.56 86 GLU A CA 1
ATOM 653 C C . GLU A 1 86 ? -2.352 16.154 5.141 1.00 88.56 86 GLU A C 1
ATOM 655 O O . GLU A 1 86 ? -2.953 16.040 6.211 1.00 88.56 86 GLU A O 1
ATOM 660 N N . SER A 1 87 ? -2.847 16.868 4.132 1.00 87.00 87 SER A N 1
ATOM 661 C CA . SER A 1 87 ? -4.140 17.545 4.202 1.00 87.00 87 SER A CA 1
ATOM 662 C C . SER A 1 87 ? -5.290 16.552 4.369 1.00 87.00 87 SER A C 1
ATOM 664 O O . SER A 1 87 ? -6.192 16.791 5.172 1.00 87.00 87 SER A O 1
ATOM 666 N N . LEU A 1 88 ? -5.246 15.415 3.669 1.00 85.81 88 LEU A N 1
ATOM 667 C CA . LEU A 1 88 ? -6.223 14.340 3.842 1.00 85.81 88 LEU A CA 1
ATOM 668 C C . LEU A 1 88 ? -6.148 13.717 5.236 1.00 85.81 88 LEU A C 1
ATOM 670 O O . LEU A 1 88 ? -7.186 13.544 5.867 1.00 85.81 88 LEU A O 1
ATOM 674 N N . ARG A 1 89 ? -4.946 13.471 5.767 1.00 86.00 89 ARG A N 1
ATOM 675 C CA . ARG A 1 89 ? -4.755 12.963 7.139 1.00 86.00 89 ARG A CA 1
ATOM 676 C C . ARG A 1 89 ? -5.336 13.889 8.210 1.00 86.00 89 ARG A C 1
ATOM 678 O O . ARG A 1 89 ? -5.721 13.412 9.268 1.00 86.00 89 ARG A O 1
ATOM 685 N N . LYS A 1 90 ? -5.384 15.203 7.963 1.00 85.56 90 LYS A N 1
ATOM 686 C CA . LYS A 1 90 ? -6.009 16.176 8.879 1.00 85.56 90 LYS A CA 1
ATOM 687 C C . LYS A 1 90 ? -7.537 16.167 8.801 1.00 85.56 90 LYS A C 1
ATOM 689 O O . LYS A 1 90 ? -8.187 16.501 9.786 1.00 85.56 90 LYS A O 1
ATOM 694 N N . LYS A 1 91 ? -8.103 15.818 7.642 1.00 83.81 91 LYS A N 1
ATOM 695 C CA . LYS A 1 91 ? -9.553 15.823 7.387 1.00 83.81 91 LYS A CA 1
ATOM 696 C C . LYS A 1 91 ? -10.227 14.478 7.673 1.00 83.81 91 LYS A C 1
ATOM 698 O O . LYS A 1 91 ? -11.408 14.460 7.999 1.00 83.81 91 LYS A O 1
ATOM 703 N N . CYS A 1 92 ? -9.490 13.378 7.540 1.00 83.75 92 CYS A N 1
ATOM 704 C CA . CYS A 1 92 ? -10.013 12.020 7.658 1.00 83.75 92 CYS A CA 1
ATOM 705 C C . CYS A 1 92 ? -9.537 11.365 8.955 1.00 83.75 92 CYS A C 1
ATOM 707 O O . CYS A 1 92 ? -8.386 11.539 9.354 1.00 83.75 92 CYS A O 1
ATOM 709 N N . ALA A 1 93 ? -10.386 10.549 9.577 1.00 83.12 93 ALA A N 1
ATOM 710 C CA . ALA A 1 93 ? -10.007 9.754 10.738 1.00 83.12 93 ALA A CA 1
ATOM 711 C C . ALA A 1 93 ? -8.978 8.676 10.366 1.00 83.12 93 ALA A C 1
ATOM 713 O O . ALA A 1 93 ? -8.015 8.480 11.107 1.00 83.12 93 ALA A O 1
ATOM 714 N N . ASN A 1 94 ? -9.153 8.027 9.209 1.00 87.19 94 ASN A N 1
ATOM 715 C CA . ASN A 1 94 ? -8.246 7.007 8.694 1.00 87.19 94 ASN A CA 1
ATOM 716 C C . ASN A 1 94 ? -7.936 7.235 7.211 1.00 87.19 94 ASN A C 1
ATOM 718 O O . ASN A 1 94 ? -8.830 7.493 6.403 1.00 87.19 94 ASN A O 1
ATOM 722 N N . VAL A 1 95 ? -6.664 7.098 6.847 1.00 89.75 95 VAL A N 1
ATOM 723 C CA . VAL A 1 95 ? -6.193 7.152 5.460 1.00 89.75 95 VAL A CA 1
ATOM 724 C C . VAL A 1 95 ? -5.384 5.897 5.167 1.00 89.75 95 VAL A C 1
ATOM 726 O O . VAL A 1 95 ? -4.416 5.591 5.863 1.00 89.75 95 VAL A O 1
ATOM 729 N N . CYS A 1 96 ? -5.763 5.188 4.112 1.00 91.62 96 CYS A N 1
ATOM 730 C CA . CYS A 1 96 ? -5.006 4.088 3.545 1.00 91.62 96 CYS A CA 1
ATOM 731 C C . CYS A 1 96 ? -4.406 4.519 2.208 1.00 91.62 96 CYS A C 1
ATOM 733 O O . CYS A 1 96 ? -5.099 5.098 1.376 1.00 91.62 96 CYS A O 1
ATOM 735 N N . ILE A 1 97 ? -3.126 4.237 1.988 1.00 92.25 97 ILE A N 1
ATOM 736 C CA . ILE A 1 97 ? -2.462 4.485 0.708 1.00 92.25 97 ILE A CA 1
ATOM 737 C C . ILE A 1 97 ? -2.047 3.150 0.114 1.00 92.25 97 ILE A C 1
ATOM 739 O O . ILE A 1 97 ? -1.250 2.429 0.710 1.00 92.25 97 ILE A O 1
ATOM 743 N N . CYS A 1 98 ? -2.590 2.841 -1.058 1.00 92.56 98 CYS A N 1
ATOM 744 C CA . CYS A 1 98 ? -2.233 1.687 -1.863 1.00 92.56 98 CYS A CA 1
ATOM 745 C C . CYS A 1 98 ? -1.105 2.061 -2.828 1.00 92.56 98 CYS A C 1
ATOM 747 O O . CYS A 1 98 ? -1.268 2.966 -3.647 1.00 92.56 98 CYS A O 1
ATOM 749 N N . LEU A 1 99 ? 0.011 1.343 -2.726 1.00 91.12 99 LEU A N 1
ATOM 750 C CA . LEU A 1 99 ? 1.225 1.535 -3.506 1.00 91.12 99 LEU A CA 1
ATOM 751 C C . LEU A 1 99 ? 1.637 0.241 -4.205 1.00 91.12 99 LEU A C 1
ATOM 753 O O . LEU A 1 99 ? 1.604 -0.850 -3.637 1.00 91.12 99 LEU A O 1
ATOM 757 N N . THR A 1 100 ? 2.128 0.385 -5.419 1.00 90.06 100 THR A N 1
ATOM 758 C CA . THR A 1 100 ? 2.716 -0.663 -6.232 1.00 90.06 100 THR A CA 1
ATOM 759 C C . THR A 1 100 ? 4.221 -0.548 -6.104 1.00 90.06 100 THR A C 1
ATOM 761 O O . THR A 1 100 ? 4.814 0.487 -6.408 1.00 90.06 100 THR A O 1
ATOM 764 N N . ILE A 1 101 ? 4.859 -1.612 -5.639 1.00 86.56 101 ILE A N 1
ATOM 765 C CA . ILE A 1 101 ? 6.309 -1.678 -5.496 1.00 86.56 101 ILE A CA 1
ATOM 766 C C . ILE A 1 101 ? 6.826 -2.684 -6.516 1.00 86.56 101 ILE A C 1
ATOM 768 O O . ILE A 1 101 ? 6.422 -3.844 -6.537 1.00 86.56 101 ILE A O 1
ATOM 772 N N . SER A 1 102 ? 7.725 -2.240 -7.385 1.00 84.19 102 SER A N 1
ATOM 773 C CA . SER A 1 102 ? 8.513 -3.130 -8.235 1.00 84.19 102 SER A CA 1
ATOM 774 C C . SER A 1 102 ? 9.883 -2.520 -8.477 1.00 84.19 102 SER A C 1
ATOM 776 O O . SER A 1 102 ? 10.028 -1.300 -8.405 1.00 84.19 102 SER A O 1
ATOM 778 N N . GLU A 1 103 ? 10.871 -3.355 -8.779 1.00 79.56 103 GLU A N 1
ATOM 779 C CA . GLU A 1 103 ? 12.243 -2.906 -9.044 1.00 79.56 103 GLU A CA 1
ATOM 780 C C . GLU A 1 103 ? 12.292 -1.839 -10.144 1.00 79.56 103 GLU A C 1
ATOM 782 O O . GLU A 1 103 ? 12.978 -0.833 -9.995 1.00 79.56 103 GLU A O 1
ATOM 787 N N . ALA A 1 104 ? 11.472 -1.988 -11.189 1.00 79.44 104 ALA A N 1
ATOM 788 C CA . ALA A 1 104 ? 11.373 -1.008 -12.266 1.00 79.44 104 ALA A CA 1
ATOM 789 C C . ALA A 1 104 ? 10.877 0.369 -11.789 1.00 79.44 104 ALA A C 1
ATOM 791 O O . ALA A 1 104 ? 11.314 1.390 -12.311 1.00 79.44 104 ALA A O 1
ATOM 792 N N . LEU A 1 105 ? 9.978 0.412 -10.797 1.00 80.25 105 LEU A N 1
ATOM 793 C CA . LEU A 1 105 ? 9.428 1.670 -10.275 1.00 80.25 105 LEU A CA 1
ATOM 794 C C . LEU A 1 105 ? 10.346 2.342 -9.252 1.00 80.25 105 LEU A C 1
ATOM 796 O O . LEU A 1 105 ? 10.314 3.559 -9.111 1.00 80.25 105 LEU A O 1
ATOM 800 N N . VAL A 1 106 ? 11.138 1.559 -8.521 1.00 81.44 106 VAL A N 1
ATOM 801 C CA . VAL A 1 106 ? 12.007 2.038 -7.432 1.00 81.44 106 VAL A CA 1
ATOM 802 C C . VAL A 1 106 ? 13.463 2.167 -7.911 1.00 81.44 106 VAL A C 1
ATOM 804 O O . VAL A 1 106 ? 14.374 2.277 -7.098 1.00 81.44 106 VAL A O 1
ATOM 807 N N . ASN A 1 107 ? 13.702 2.170 -9.228 1.00 83.50 107 ASN A N 1
ATOM 808 C CA . ASN A 1 107 ? 15.045 2.301 -9.782 1.00 83.50 107 ASN A CA 1
ATOM 809 C C . ASN A 1 107 ? 15.639 3.691 -9.476 1.00 83.50 107 ASN A C 1
ATOM 811 O O . ASN A 1 107 ? 15.335 4.675 -10.159 1.00 83.50 107 ASN A O 1
ATOM 815 N N . GLU A 1 108 ? 16.502 3.751 -8.458 1.00 83.75 108 GLU A N 1
ATOM 816 C CA . GLU A 1 108 ? 17.176 4.970 -7.994 1.00 83.75 108 GLU A CA 1
ATOM 817 C C . GLU A 1 108 ? 18.137 5.568 -9.040 1.00 83.75 108 GLU A C 1
ATOM 819 O O . GLU A 1 108 ? 18.500 6.735 -8.925 1.00 83.75 108 GLU A O 1
ATOM 824 N N . GLU A 1 109 ? 18.504 4.820 -10.087 1.00 86.06 109 GLU A N 1
ATOM 825 C CA . GLU A 1 109 ? 19.319 5.331 -11.199 1.00 86.06 109 GLU A CA 1
ATOM 826 C C . GLU A 1 109 ? 18.554 6.336 -12.071 1.00 86.06 109 GLU A C 1
ATOM 828 O O . GLU A 1 109 ? 19.153 7.149 -12.774 1.00 86.06 109 GLU A O 1
ATOM 833 N N . THR A 1 110 ? 17.219 6.305 -12.020 1.00 86.06 110 THR A N 1
ATOM 834 C CA . THR A 1 110 ? 16.359 7.266 -12.717 1.00 86.06 110 THR A CA 1
ATOM 835 C C . THR A 1 110 ? 15.885 8.354 -11.756 1.00 86.06 110 THR A C 1
ATOM 837 O O . THR A 1 110 ? 15.528 8.068 -10.611 1.00 86.06 110 THR A O 1
ATOM 840 N N . SER A 1 111 ? 15.794 9.605 -12.221 1.00 85.31 111 SER A N 1
ATOM 841 C CA . SER A 1 111 ? 15.255 10.724 -11.423 1.00 85.31 111 SER A CA 1
ATOM 842 C C . SER A 1 111 ? 13.857 10.427 -10.871 1.00 85.31 111 SER A C 1
ATOM 844 O O . SER A 1 111 ? 13.534 10.754 -9.724 1.00 85.31 111 SER A O 1
ATOM 846 N N . ASN A 1 112 ? 13.034 9.756 -11.677 1.00 85.69 112 ASN A N 1
ATOM 847 C CA . ASN A 1 112 ? 11.629 9.510 -11.368 1.00 85.69 112 ASN A CA 1
ATOM 848 C C . ASN A 1 112 ? 11.492 8.339 -10.394 1.00 85.69 112 ASN A C 1
ATOM 850 O O . ASN A 1 112 ? 10.729 8.436 -9.431 1.00 85.69 112 ASN A O 1
ATOM 854 N N . GLY A 1 113 ? 12.298 7.286 -10.562 1.00 86.75 113 GLY A N 1
ATOM 855 C CA . GLY A 1 113 ? 12.382 6.187 -9.603 1.00 86.75 113 GLY A CA 1
ATOM 856 C C . GLY A 1 113 ? 12.951 6.628 -8.253 1.00 86.75 113 GLY A C 1
ATOM 857 O O . GLY A 1 113 ? 12.394 6.270 -7.216 1.00 86.75 113 GLY A O 1
ATOM 858 N N . ALA A 1 114 ? 13.967 7.499 -8.228 1.00 89.31 114 ALA A N 1
ATOM 859 C CA . ALA A 1 114 ? 14.481 8.094 -6.990 1.00 89.31 114 ALA A CA 1
ATOM 860 C C . ALA A 1 114 ? 13.418 8.942 -6.261 1.00 89.31 114 ALA A C 1
ATOM 862 O O . ALA A 1 114 ? 13.264 8.857 -5.036 1.00 89.31 114 ALA A O 1
ATOM 863 N N . THR A 1 115 ? 12.634 9.722 -7.010 1.00 90.81 115 THR A N 1
ATOM 864 C CA . THR A 1 115 ? 11.527 10.528 -6.470 1.00 90.81 115 THR A CA 1
ATOM 865 C C . THR A 1 115 ? 10.417 9.643 -5.903 1.00 90.81 115 THR A C 1
ATOM 867 O O . THR A 1 115 ? 9.969 9.856 -4.773 1.00 90.81 115 THR A O 1
ATOM 870 N N . TYR A 1 116 ? 10.003 8.612 -6.644 1.00 90.50 116 TYR A N 1
ATOM 871 C CA . TYR A 1 116 ? 8.992 7.660 -6.190 1.00 90.50 116 TYR A CA 1
ATOM 872 C C . TYR A 1 116 ? 9.462 6.874 -4.960 1.00 90.50 116 TYR A C 1
ATOM 874 O O . TYR A 1 116 ? 8.729 6.736 -3.985 1.00 90.50 116 TYR A O 1
ATOM 882 N N . ASN A 1 117 ? 10.716 6.437 -4.937 1.00 91.06 117 ASN A N 1
ATOM 883 C CA . ASN A 1 117 ? 11.304 5.774 -3.781 1.00 91.06 117 ASN A CA 1
ATOM 884 C C . ASN A 1 117 ? 11.343 6.684 -2.543 1.00 91.06 117 ASN A C 1
ATOM 886 O O . ASN A 1 117 ? 11.038 6.247 -1.434 1.00 91.06 117 ASN A O 1
ATOM 890 N N . THR A 1 118 ? 11.657 7.969 -2.725 1.00 92.38 118 THR A N 1
ATOM 891 C CA . THR A 1 118 ? 11.609 8.961 -1.641 1.00 92.38 118 THR A CA 1
ATOM 892 C C . THR A 1 118 ? 10.193 9.087 -1.080 1.00 92.38 118 THR A C 1
ATOM 894 O O . THR A 1 118 ? 10.019 9.047 0.136 1.00 92.38 118 THR A O 1
ATOM 897 N N . LEU A 1 119 ? 9.177 9.148 -1.947 1.00 91.38 119 LEU A N 1
ATOM 898 C CA . LEU A 1 119 ? 7.770 9.139 -1.542 1.00 91.38 119 LEU A CA 1
ATOM 899 C C . LEU A 1 119 ? 7.424 7.891 -0.730 1.00 91.38 119 LEU A C 1
ATOM 901 O O . LEU A 1 119 ? 6.913 8.014 0.380 1.00 91.38 119 LEU A O 1
ATOM 905 N N . VAL A 1 120 ? 7.739 6.702 -1.251 1.00 91.81 120 VAL A N 1
ATOM 906 C CA . VAL A 1 120 ? 7.489 5.426 -0.567 1.00 91.81 120 VAL A CA 1
ATOM 907 C C . VAL A 1 120 ? 8.145 5.439 0.815 1.00 91.81 120 VAL A C 1
ATOM 909 O O . VAL A 1 120 ? 7.457 5.225 1.810 1.00 91.81 120 VAL A O 1
ATOM 912 N N . LYS A 1 121 ? 9.437 5.780 0.909 1.00 91.81 121 LYS A N 1
ATOM 913 C CA . LYS A 1 121 ? 10.164 5.883 2.184 1.00 91.81 121 LYS A CA 1
ATOM 914 C C . LYS A 1 121 ? 9.469 6.849 3.150 1.00 91.81 121 LYS A C 1
ATOM 916 O O . LYS A 1 121 ? 9.205 6.474 4.291 1.00 91.81 121 LYS A O 1
ATOM 921 N N . SER A 1 122 ? 9.104 8.055 2.704 1.00 92.38 122 SER A N 1
ATOM 922 C CA . SER A 1 122 ? 8.394 9.037 3.537 1.00 92.38 122 SER A CA 1
ATOM 923 C C . SER A 1 122 ? 7.062 8.504 4.074 1.00 92.38 122 SER A C 1
ATOM 925 O O . SER A 1 122 ? 6.768 8.670 5.256 1.00 92.38 122 SER A O 1
ATOM 927 N N . LEU A 1 123 ? 6.270 7.827 3.241 1.00 91.88 123 LEU A N 1
ATOM 928 C CA . LEU A 1 123 ? 4.987 7.255 3.656 1.00 91.88 123 LEU A CA 1
ATOM 929 C C . LEU A 1 123 ? 5.167 6.082 4.629 1.00 91.88 123 LEU A C 1
ATOM 931 O O . LEU A 1 123 ? 4.418 5.969 5.598 1.00 91.88 123 LEU A O 1
ATOM 935 N N . PHE A 1 124 ? 6.189 5.251 4.427 1.00 91.12 124 PHE A N 1
ATOM 936 C CA . PHE A 1 124 ? 6.527 4.156 5.337 1.00 91.12 124 PHE A CA 1
ATOM 937 C C . PHE A 1 124 ? 6.932 4.649 6.730 1.00 91.12 124 PHE A C 1
ATOM 939 O O . PHE A 1 124 ? 6.473 4.082 7.720 1.00 91.12 124 PHE A O 1
ATOM 946 N N . TYR A 1 125 ? 7.735 5.714 6.833 1.00 91.19 125 TYR A N 1
ATOM 947 C CA . TYR A 1 125 ? 8.119 6.291 8.131 1.00 91.19 125 TYR A CA 1
ATOM 948 C C . TYR A 1 125 ? 6.932 6.854 8.916 1.00 91.19 125 TYR A C 1
ATOM 950 O O . TYR A 1 125 ? 6.948 6.876 10.146 1.00 91.19 125 TYR A O 1
ATOM 958 N N . GLU A 1 126 ? 5.891 7.293 8.215 1.00 90.06 126 GLU A N 1
ATOM 959 C CA . GLU A 1 126 ? 4.675 7.826 8.820 1.00 90.06 126 GLU A CA 1
ATOM 960 C C . GLU A 1 126 ? 3.637 6.743 9.151 1.00 90.06 126 GLU A C 1
ATOM 962 O O . GLU A 1 126 ? 2.704 7.014 9.912 1.00 90.06 126 GLU A O 1
ATOM 967 N N . ALA A 1 127 ? 3.787 5.535 8.594 1.00 90.31 127 ALA A N 1
ATOM 968 C CA . ALA A 1 127 ? 2.838 4.433 8.712 1.00 90.31 127 ALA A CA 1
ATOM 969 C C . ALA A 1 127 ? 2.602 4.014 10.168 1.00 90.31 127 ALA A C 1
ATOM 971 O O . ALA A 1 127 ? 3.527 3.905 10.977 1.00 90.31 127 ALA A O 1
ATOM 972 N N . GLN A 1 128 ? 1.349 3.694 10.481 1.00 90.56 128 GLN A N 1
ATOM 973 C CA . GLN A 1 128 ? 0.977 3.008 11.717 1.00 90.56 128 GLN A CA 1
ATOM 974 C C . GLN A 1 128 ? 0.681 1.525 11.456 1.00 90.56 128 GLN A C 1
ATOM 976 O O . GLN A 1 128 ? 0.980 0.674 12.286 1.00 90.56 128 GLN A O 1
ATOM 981 N N . LEU A 1 129 ? 0.162 1.175 10.286 1.00 89.38 129 LEU A N 1
ATOM 982 C CA . LEU A 1 129 ? -0.021 -0.213 9.873 1.00 89.38 129 LEU A CA 1
ATOM 983 C C . LEU A 1 129 ? 0.535 -0.383 8.467 1.00 89.38 129 LEU A C 1
ATOM 985 O O . LEU A 1 129 ? 0.312 0.466 7.606 1.00 89.38 129 LEU A O 1
ATOM 989 N N . ILE A 1 130 ? 1.251 -1.479 8.244 1.00 91.50 130 ILE A N 1
ATOM 990 C CA . ILE A 1 130 ? 1.781 -1.836 6.934 1.00 91.50 130 ILE A CA 1
ATOM 991 C C . ILE A 1 130 ? 1.163 -3.175 6.535 1.00 91.50 130 ILE A C 1
ATOM 993 O O . ILE A 1 130 ? 1.287 -4.165 7.252 1.00 91.50 130 ILE A O 1
ATOM 997 N N . LEU A 1 131 ? 0.491 -3.193 5.390 1.00 91.75 131 LEU A N 1
ATOM 998 C CA . LEU A 1 131 ? -0.044 -4.381 4.738 1.00 91.75 131 LEU A CA 1
ATOM 999 C C . LEU A 1 131 ? 0.763 -4.608 3.464 1.00 91.75 131 LEU A C 1
ATOM 1001 O O . LEU A 1 131 ? 0.846 -3.705 2.640 1.00 91.75 131 LEU A O 1
ATOM 1005 N N . GLN A 1 132 ? 1.358 -5.782 3.283 1.00 91.94 132 GLN A N 1
ATOM 1006 C CA . GLN A 1 132 ? 2.166 -6.074 2.097 1.00 91.94 132 GLN A CA 1
ATOM 1007 C C . GLN A 1 132 ? 1.667 -7.333 1.401 1.00 91.94 132 GLN A C 1
ATOM 1009 O O . GLN A 1 132 ? 1.639 -8.407 1.997 1.00 91.94 132 GLN A O 1
ATOM 1014 N N . LEU A 1 133 ? 1.316 -7.207 0.126 1.00 90.94 133 LEU A N 1
ATOM 1015 C CA . LEU A 1 133 ? 1.000 -8.313 -0.765 1.00 90.94 133 LEU A CA 1
ATOM 1016 C C . LEU A 1 133 ? 2.246 -8.699 -1.555 1.00 90.94 133 LEU A C 1
ATOM 1018 O O . LEU A 1 133 ? 2.589 -8.079 -2.565 1.00 90.94 133 LEU A O 1
ATOM 1022 N N . GLN A 1 134 ? 2.897 -9.765 -1.115 1.00 89.50 134 GLN A N 1
ATOM 1023 C CA . GLN A 1 134 ? 4.123 -10.283 -1.710 1.00 89.50 134 GLN A CA 1
ATOM 1024 C C . GLN A 1 134 ? 3.832 -11.536 -2.549 1.00 89.50 134 GLN A C 1
ATOM 1026 O O . GLN A 1 134 ? 2.923 -12.304 -2.217 1.00 89.50 134 GLN A O 1
ATOM 1031 N N . PRO A 1 135 ? 4.533 -11.755 -3.674 1.00 86.38 135 PRO A N 1
ATOM 1032 C CA . PRO A 1 135 ? 4.496 -13.043 -4.358 1.00 86.38 135 PRO A CA 1
ATOM 1033 C C . PRO A 1 135 ? 5.145 -14.112 -3.466 1.00 86.38 135 PRO A C 1
ATOM 1035 O O . PRO A 1 135 ? 5.842 -13.790 -2.500 1.00 86.38 135 PRO A O 1
ATOM 1038 N N . LEU A 1 136 ? 4.938 -15.393 -3.774 1.00 84.25 136 LEU A N 1
ATOM 1039 C CA . LEU A 1 136 ? 5.683 -16.432 -3.063 1.00 84.25 136 LEU A CA 1
ATOM 1040 C C . LEU A 1 136 ? 7.169 -16.350 -3.453 1.00 84.25 136 LEU A C 1
ATOM 1042 O O . LEU A 1 136 ? 7.470 -16.193 -4.639 1.00 84.25 136 LEU A O 1
ATOM 1046 N N . PRO A 1 137 ? 8.100 -16.529 -2.499 1.00 76.00 137 PRO A N 1
ATOM 1047 C CA . PRO A 1 137 ? 9.537 -16.527 -2.789 1.00 76.00 137 PRO A CA 1
ATOM 1048 C C . PRO A 1 137 ? 9.942 -17.580 -3.830 1.00 76.00 137 PRO A C 1
ATOM 1050 O O . PRO A 1 137 ? 10.903 -17.396 -4.566 1.00 76.00 137 PRO A O 1
ATOM 1053 N N . THR A 1 138 ? 9.196 -18.685 -3.894 1.00 80.94 138 THR A N 1
ATOM 1054 C CA . THR A 1 138 ? 9.435 -19.821 -4.792 1.00 80.94 138 THR A CA 1
ATOM 1055 C C . THR A 1 138 ? 8.743 -19.689 -6.155 1.00 80.94 138 THR A C 1
ATOM 1057 O O . THR A 1 138 ? 8.866 -20.587 -6.984 1.00 80.94 138 THR A O 1
ATOM 1060 N N . GLY A 1 139 ? 8.016 -18.593 -6.416 1.00 73.50 139 GLY A N 1
ATOM 1061 C CA . GLY A 1 139 ? 7.312 -18.356 -7.679 1.00 73.50 139 GLY A CA 1
ATOM 1062 C C . GLY A 1 139 ? 5.794 -18.542 -7.585 1.00 73.50 139 GLY A C 1
ATOM 1063 O O . GLY A 1 139 ? 5.152 -18.022 -6.681 1.00 73.50 1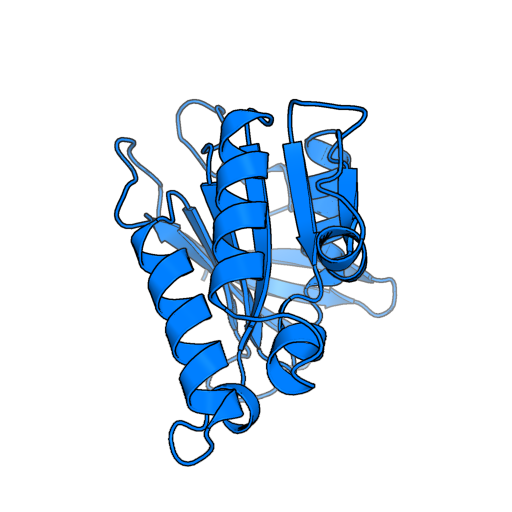39 GLY A O 1
ATOM 1064 N N . ARG A 1 140 ? 5.174 -19.216 -8.560 1.00 69.81 140 ARG A N 1
ATOM 1065 C CA . ARG A 1 140 ? 3.714 -19.438 -8.583 1.00 69.81 140 ARG A CA 1
ATOM 1066 C C . ARG A 1 140 ? 3.380 -20.862 -8.153 1.00 69.81 140 ARG A C 1
ATOM 1068 O O . ARG A 1 140 ? 3.869 -21.811 -8.758 1.00 69.81 140 ARG A O 1
ATOM 1075 N N . ALA A 1 141 ? 2.493 -21.004 -7.173 1.00 78.62 141 ALA A N 1
ATOM 1076 C CA . ALA A 1 141 ? 1.866 -22.277 -6.834 1.00 78.62 141 ALA A CA 1
ATOM 1077 C C . ALA A 1 141 ? 0.454 -22.345 -7.439 1.00 78.62 141 ALA A C 1
ATOM 1079 O O . ALA A 1 141 ? -0.177 -21.316 -7.675 1.00 78.62 141 ALA A O 1
ATOM 1080 N N . LYS A 1 142 ? -0.056 -23.557 -7.699 1.00 77.25 142 LYS A N 1
ATOM 1081 C CA . LYS A 1 142 ? -1.423 -23.737 -8.228 1.00 77.25 142 LYS A CA 1
ATOM 1082 C C . LYS A 1 142 ? -2.498 -23.299 -7.231 1.00 77.25 142 LYS A C 1
ATOM 1084 O O . LYS A 1 142 ? -3.511 -22.752 -7.655 1.00 77.25 142 LYS A O 1
ATOM 1089 N N . ASP A 1 143 ? -2.224 -23.481 -5.942 1.00 82.75 143 ASP A N 1
ATOM 1090 C CA . ASP A 1 143 ? -3.214 -23.338 -4.869 1.00 82.75 143 ASP A CA 1
ATOM 1091 C C . ASP A 1 143 ? -2.914 -22.159 -3.929 1.00 82.75 143 ASP A C 1
ATOM 1093 O O . ASP A 1 143 ? -3.640 -21.924 -2.970 1.00 82.75 143 ASP A O 1
ATOM 1097 N N . VAL A 1 144 ? -1.848 -21.394 -4.199 1.00 85.50 144 VAL A N 1
ATOM 1098 C CA . VAL A 1 144 ? -1.471 -20.204 -3.422 1.00 85.50 144 VAL A CA 1
ATOM 1099 C C . VAL A 1 144 ? -1.014 -19.103 -4.374 1.00 85.50 144 VAL A C 1
ATOM 1101 O O . VAL A 1 144 ? -0.131 -19.304 -5.207 1.00 85.50 144 VAL A O 1
ATOM 1104 N N . THR A 1 145 ? -1.625 -17.927 -4.246 1.00 87.56 145 THR A N 1
ATOM 1105 C CA . THR A 1 145 ? -1.328 -16.750 -5.071 1.00 87.56 145 THR A CA 1
ATOM 1106 C C . THR A 1 145 ? -0.149 -15.957 -4.515 1.00 87.56 145 THR A C 1
ATOM 1108 O O . THR A 1 145 ? 0.714 -15.529 -5.277 1.00 87.56 145 THR A O 1
ATOM 1111 N N . GLY A 1 146 ? -0.088 -15.769 -3.196 1.00 89.88 146 GLY A N 1
ATOM 1112 C CA . GLY A 1 146 ? 0.960 -14.976 -2.562 1.00 89.88 146 GLY A CA 1
ATOM 1113 C C . GLY A 1 146 ? 0.855 -14.955 -1.043 1.00 89.88 146 GLY A C 1
ATOM 1114 O O . GLY A 1 146 ? 0.149 -15.768 -0.445 1.00 89.88 146 GLY A O 1
ATOM 1115 N N . ARG A 1 147 ? 1.552 -13.998 -0.428 1.00 90.94 147 ARG A N 1
ATOM 1116 C CA . ARG A 1 147 ? 1.537 -13.733 1.013 1.00 90.94 147 ARG A CA 1
ATOM 1117 C C . ARG A 1 147 ? 1.002 -12.340 1.318 1.00 90.94 147 ARG A C 1
ATOM 1119 O O . ARG A 1 147 ? 1.347 -11.379 0.634 1.00 90.94 147 ARG A O 1
ATOM 1126 N N . LEU A 1 148 ? 0.171 -12.244 2.346 1.00 90.94 148 LEU A N 1
ATOM 1127 C CA . LEU A 1 148 ? -0.241 -11.013 2.999 1.00 90.94 148 LEU A CA 1
ATOM 1128 C C . LEU A 1 148 ? 0.523 -10.906 4.319 1.00 90.94 148 LEU A C 1
ATOM 1130 O O . LEU A 1 148 ? 0.264 -11.653 5.263 1.00 90.94 148 LEU A O 1
ATOM 1134 N N . VAL A 1 149 ? 1.440 -9.949 4.380 1.00 90.94 149 VAL A N 1
ATOM 1135 C CA . VAL A 1 149 ? 2.171 -9.604 5.598 1.00 90.94 149 VAL A CA 1
ATOM 1136 C C . VAL A 1 149 ? 1.481 -8.417 6.254 1.00 90.94 149 VAL A C 1
ATOM 1138 O O . VAL A 1 149 ? 1.265 -7.383 5.624 1.00 90.94 149 VAL A O 1
ATOM 1141 N N . ILE A 1 150 ? 1.140 -8.567 7.527 1.00 89.81 150 ILE A N 1
ATOM 1142 C CA . ILE A 1 150 ? 0.588 -7.517 8.378 1.00 89.81 150 ILE A CA 1
ATOM 1143 C C . ILE A 1 150 ? 1.681 -7.145 9.371 1.00 89.81 150 ILE A C 1
ATOM 1145 O O . ILE A 1 150 ? 2.071 -7.966 10.200 1.00 89.81 150 ILE A O 1
ATOM 1149 N N . ALA A 1 151 ? 2.182 -5.918 9.286 1.00 89.06 151 ALA A N 1
ATOM 1150 C CA . ALA A 1 151 ? 3.300 -5.440 10.083 1.00 89.06 151 ALA A CA 1
ATOM 1151 C C . ALA A 1 151 ? 2.975 -4.126 10.797 1.00 89.06 151 ALA A C 1
ATOM 1153 O O . ALA A 1 151 ? 2.192 -3.294 10.329 1.00 89.06 151 ALA A O 1
ATOM 1154 N N . LYS A 1 152 ? 3.619 -3.933 11.949 1.00 88.69 152 LYS A N 1
ATOM 1155 C CA . LYS A 1 152 ? 3.539 -2.692 12.715 1.00 88.69 152 LYS A CA 1
ATOM 1156 C C . LYS A 1 152 ? 4.293 -1.579 11.984 1.00 88.69 152 LYS A C 1
ATOM 1158 O O . LYS A 1 152 ? 5.453 -1.758 11.628 1.00 88.69 152 LYS A O 1
ATOM 1163 N N . GLY A 1 153 ? 3.642 -0.434 11.785 1.00 87.12 153 GLY A N 1
ATOM 1164 C CA . GLY A 1 153 ? 4.296 0.758 11.249 1.00 87.12 153 GLY A CA 1
ATOM 1165 C C . GLY A 1 153 ? 5.113 1.513 12.313 1.00 87.12 153 GLY A C 1
ATOM 1166 O O . GLY A 1 153 ? 4.838 1.368 13.509 1.00 87.12 153 GLY A O 1
ATOM 1167 N N . PRO A 1 154 ? 6.096 2.345 11.920 1.00 87.00 154 PRO A N 1
ATOM 1168 C CA . PRO A 1 154 ? 6.997 3.025 12.856 1.00 87.00 154 PRO A CA 1
ATOM 1169 C C . PRO A 1 154 ? 6.302 3.968 13.845 1.00 87.00 154 PRO A C 1
ATOM 1171 O O . PRO A 1 154 ? 6.727 4.073 14.993 1.00 87.00 154 PRO A O 1
ATOM 1174 N N . LYS A 1 155 ? 5.212 4.631 13.438 1.00 86.31 155 LYS A N 1
ATOM 1175 C CA . LYS A 1 155 ? 4.457 5.557 14.304 1.00 86.31 155 LYS A CA 1
ATOM 1176 C C . LYS A 1 155 ? 3.352 4.887 15.112 1.00 86.31 155 LYS A C 1
ATOM 1178 O O . LYS A 1 155 ? 2.532 5.560 15.737 1.00 86.31 155 LYS A O 1
ATOM 1183 N N . ASN A 1 156 ? 3.291 3.563 15.094 1.00 80.75 156 ASN A N 1
ATOM 1184 C CA . ASN A 1 156 ? 2.242 2.849 15.787 1.00 80.75 156 ASN A CA 1
ATOM 1185 C C . ASN A 1 156 ? 2.499 2.781 17.300 1.00 80.75 156 ASN A C 1
ATOM 1187 O O . ASN A 1 156 ? 3.510 2.248 17.763 1.00 80.75 156 ASN A O 1
ATOM 1191 N N . GLN A 1 157 ? 1.539 3.277 18.074 1.00 73.81 157 GLN A N 1
ATOM 1192 C CA . GLN A 1 157 ? 1.583 3.276 19.538 1.00 73.81 157 GLN A CA 1
ATOM 1193 C C . GLN A 1 157 ? 0.862 2.065 20.157 1.00 73.81 157 GLN A C 1
ATOM 1195 O O . GLN A 1 157 ? 1.005 1.802 21.347 1.00 73.81 157 GLN A O 1
ATOM 1200 N N . GLN A 1 158 ? 0.119 1.301 19.357 1.00 72.00 158 GLN A N 1
ATOM 1201 C CA . GLN A 1 158 ? -0.621 0.113 19.761 1.00 72.00 158 GLN A CA 1
ATOM 1202 C C . GLN A 1 158 ? 0.208 -1.182 19.622 1.00 72.00 158 GLN A C 1
ATOM 1204 O O . GLN A 1 158 ? 1.305 -1.233 19.045 1.00 72.00 158 GLN A O 1
ATOM 1209 N N . GLN A 1 159 ? -0.321 -2.270 20.190 1.00 67.94 159 GLN A N 1
ATOM 1210 C CA . GLN A 1 159 ? 0.161 -3.625 19.922 1.00 67.94 159 GLN A CA 1
ATOM 1211 C C . GLN A 1 159 ? -0.562 -4.189 18.694 1.00 67.94 159 GLN A C 1
ATOM 1213 O O . GLN A 1 159 ? -1.680 -4.697 18.804 1.00 67.94 159 GLN A O 1
ATOM 1218 N N . ILE A 1 160 ? 0.094 -4.132 17.535 1.00 69.75 160 ILE A N 1
ATOM 1219 C CA . ILE A 1 160 ? -0.318 -4.896 16.353 1.00 69.75 160 ILE A CA 1
ATOM 1220 C C . ILE A 1 160 ? 0.179 -6.335 16.503 1.00 69.75 160 ILE A C 1
ATOM 1222 O O . ILE A 1 160 ? 1.343 -6.571 16.828 1.00 69.75 160 ILE A O 1
ATOM 1226 N N . LEU A 1 161 ? -0.703 -7.296 16.231 1.00 71.25 161 LEU A N 1
ATOM 1227 C CA . LEU A 1 161 ? -0.320 -8.690 16.033 1.00 71.25 161 LEU A CA 1
ATOM 1228 C C . LEU A 1 161 ? 0.225 -8.820 14.614 1.00 71.25 161 LEU A C 1
ATOM 1230 O O . LEU A 1 161 ? -0.552 -8.897 13.663 1.00 71.25 161 LEU A O 1
ATOM 1234 N N . ALA A 1 162 ? 1.552 -8.797 14.477 1.00 80.94 162 ALA A N 1
ATOM 1235 C CA . ALA A 1 162 ? 2.178 -9.079 13.196 1.00 80.94 162 ALA A CA 1
ATOM 1236 C C . ALA A 1 162 ? 1.745 -10.475 12.727 1.00 80.94 162 ALA A C 1
ATOM 1238 O O . ALA A 1 162 ? 1.764 -11.429 13.509 1.00 80.94 162 ALA A O 1
ATOM 1239 N N . LYS A 1 163 ? 1.301 -10.579 11.476 1.00 87.00 163 LYS A N 1
ATOM 1240 C CA . LYS A 1 163 ? 0.794 -11.826 10.898 1.00 87.00 163 LYS A CA 1
ATOM 1241 C C . LYS A 1 163 ? 1.370 -12.029 9.51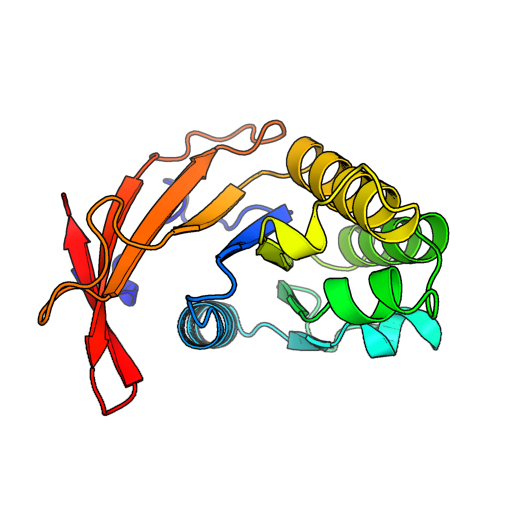4 1.00 87.00 163 LYS A C 1
ATOM 1243 O O . LYS A 1 163 ? 1.511 -11.081 8.746 1.00 87.00 163 LYS A O 1
ATOM 1248 N N . ASP A 1 164 ? 1.629 -13.287 9.210 1.00 89.25 164 ASP A N 1
ATOM 1249 C CA . ASP A 1 164 ? 2.042 -13.745 7.898 1.00 89.25 164 ASP A CA 1
ATOM 1250 C C . ASP A 1 164 ? 1.018 -14.760 7.414 1.00 89.25 164 ASP A C 1
ATOM 1252 O O . ASP A 1 164 ? 0.790 -15.788 8.055 1.00 89.25 164 ASP A O 1
ATOM 1256 N N . LEU A 1 165 ? 0.317 -14.411 6.343 1.00 89.94 165 LEU A N 1
ATOM 1257 C CA . LEU A 1 165 ? -0.780 -15.204 5.815 1.00 89.94 165 LEU A CA 1
ATOM 1258 C C . LEU A 1 165 ? -0.482 -15.542 4.365 1.00 89.94 165 LEU A C 1
ATOM 1260 O O . LEU A 1 165 ? -0.108 -14.670 3.589 1.00 89.94 165 LEU A O 1
ATOM 1264 N N . SER A 1 166 ? -0.716 -16.783 3.967 1.00 90.44 166 SER A N 1
ATOM 1265 C CA . SER A 1 166 ? -0.827 -17.127 2.552 1.00 90.44 166 SER A CA 1
ATOM 1266 C C . SER A 1 166 ? -2.233 -16.803 2.059 1.00 90.44 166 SER A C 1
ATOM 1268 O O . SER A 1 166 ? -3.204 -16.956 2.801 1.00 90.44 166 SER A O 1
ATOM 1270 N N . TYR A 1 167 ? -2.360 -16.362 0.810 1.00 89.44 167 TYR A N 1
ATOM 1271 C CA . TYR A 1 167 ? -3.657 -16.104 0.194 1.00 89.44 167 TYR A CA 1
ATOM 1272 C C . TYR A 1 167 ? -3.779 -16.765 -1.174 1.00 89.44 167 TYR A C 1
ATOM 1274 O O . TYR A 1 167 ? -2.806 -16.864 -1.928 1.00 89.44 167 TYR A O 1
ATOM 1282 N N . PHE A 1 168 ? -4.995 -17.186 -1.503 1.00 88.81 168 PHE A N 1
ATOM 1283 C CA . PHE A 1 168 ? -5.362 -17.719 -2.809 1.00 88.81 168 PHE A CA 1
ATOM 1284 C C . PHE A 1 168 ? -6.525 -16.922 -3.382 1.00 88.81 168 PHE A C 1
ATOM 1286 O O . PHE A 1 168 ? -7.557 -16.783 -2.733 1.00 88.81 168 PHE A O 1
ATOM 1293 N N . VAL A 1 169 ? -6.359 -16.405 -4.598 1.00 86.56 169 VAL A N 1
ATOM 1294 C CA . VAL A 1 169 ? -7.422 -15.744 -5.356 1.00 86.56 169 VAL A CA 1
ATOM 1295 C C . VAL A 1 169 ? -7.899 -16.705 -6.433 1.00 86.56 169 VAL A C 1
ATOM 1297 O O . VAL A 1 169 ? -7.168 -17.021 -7.373 1.00 86.56 169 VAL A O 1
ATOM 1300 N N . ASN A 1 170 ? -9.137 -17.174 -6.310 1.00 85.31 170 ASN A N 1
ATOM 1301 C CA . ASN A 1 170 ? -9.698 -18.084 -7.298 1.00 85.31 170 ASN A CA 1
ATOM 1302 C C . ASN A 1 170 ? -10.157 -17.340 -8.569 1.00 85.31 170 ASN A C 1
ATOM 1304 O O . ASN A 1 170 ? -10.222 -16.112 -8.626 1.00 85.31 170 ASN A O 1
ATOM 1308 N N . ARG A 1 171 ? -10.546 -18.093 -9.607 1.00 83.06 171 ARG A N 1
ATOM 1309 C CA . ARG A 1 171 ? -11.008 -17.526 -10.893 1.00 83.06 171 ARG A CA 1
ATOM 1310 C C . ARG A 1 171 ? -12.265 -16.654 -10.788 1.00 83.06 171 ARG A C 1
ATOM 1312 O O . ARG A 1 171 ? -12.554 -15.905 -11.711 1.00 83.06 171 ARG A O 1
ATOM 1319 N N . LYS A 1 172 ? -13.022 -16.776 -9.696 1.00 81.56 172 LYS A N 1
ATOM 1320 C CA . LYS A 1 172 ? -14.219 -15.975 -9.409 1.00 81.56 172 LYS A CA 1
ATOM 1321 C C . LYS A 1 172 ? -13.894 -14.724 -8.580 1.00 81.56 172 LYS A C 1
ATOM 1323 O O . LYS A 1 172 ? -14.812 -13.999 -8.218 1.00 81.56 172 LYS A O 1
ATOM 1328 N N . GLY A 1 173 ? -12.619 -14.483 -8.258 1.00 74.56 173 GLY A N 1
ATOM 1329 C CA . GLY A 1 173 ? -12.174 -13.356 -7.437 1.00 74.56 173 GLY A CA 1
ATOM 1330 C C . GLY A 1 173 ? -12.416 -13.529 -5.936 1.00 74.56 173 GLY A C 1
ATOM 1331 O O . GLY A 1 173 ? -12.241 -12.573 -5.186 1.00 74.56 173 GLY A O 1
ATOM 1332 N N . VAL A 1 174 ? -12.809 -14.724 -5.482 1.00 81.56 174 VAL A N 1
ATOM 1333 C CA . VAL A 1 174 ? -12.935 -15.023 -4.048 1.00 81.56 174 VAL A CA 1
ATOM 1334 C C . VAL A 1 174 ? -11.548 -15.303 -3.485 1.00 81.56 174 VAL A C 1
ATOM 1336 O O . VAL A 1 174 ? -10.744 -15.982 -4.132 1.00 81.56 174 VAL A O 1
ATOM 1339 N N . VAL A 1 175 ? -11.287 -14.766 -2.292 1.00 85.00 175 VAL A N 1
ATOM 1340 C CA . VAL A 1 175 ? -9.983 -14.834 -1.633 1.00 85.00 175 VAL A CA 1
ATOM 1341 C C . VAL A 1 175 ? -10.063 -15.682 -0.375 1.00 85.00 175 VAL A C 1
ATOM 1343 O O . VAL A 1 175 ? -10.819 -15.365 0.543 1.00 85.00 175 VAL A O 1
ATOM 1346 N N . ASP A 1 176 ? -9.233 -16.717 -0.325 1.00 85.62 176 ASP A N 1
ATOM 1347 C CA . ASP A 1 176 ? -9.053 -17.572 0.843 1.00 85.62 176 ASP A CA 1
ATOM 1348 C C . ASP A 1 176 ? -7.724 -17.246 1.530 1.00 85.62 176 ASP A C 1
ATOM 1350 O O . ASP A 1 176 ? -6.708 -17.043 0.860 1.00 85.62 176 ASP A O 1
ATOM 1354 N N . LEU A 1 177 ? -7.731 -17.188 2.867 1.00 86.00 177 LEU A N 1
ATOM 1355 C CA . LEU A 1 177 ? -6.545 -16.914 3.680 1.00 86.00 177 LEU A CA 1
ATOM 1356 C C . LEU A 1 177 ? -6.171 -18.109 4.551 1.00 86.00 177 LEU A C 1
ATOM 1358 O O . LEU A 1 177 ? -7.013 -18.717 5.227 1.00 86.00 177 LEU A O 1
ATOM 1362 N N . PHE A 1 178 ? -4.873 -18.369 4.606 1.00 84.81 178 PHE A N 1
ATOM 1363 C CA . PHE A 1 178 ? -4.264 -19.473 5.329 1.00 84.81 178 PHE A CA 1
ATOM 1364 C C . PHE A 1 178 ? -3.163 -18.921 6.233 1.00 84.81 178 PHE A C 1
ATOM 1366 O O . PHE A 1 178 ? -2.370 -18.081 5.812 1.00 84.81 178 PHE A O 1
ATOM 1373 N N . THR A 1 179 ? -3.116 -19.368 7.482 1.00 81.38 179 THR A N 1
ATOM 1374 C CA . THR A 1 179 ? -1.955 -19.134 8.346 1.00 81.38 179 THR A CA 1
ATOM 1375 C C . THR A 1 179 ? -0.801 -19.999 7.863 1.00 81.38 179 THR A C 1
ATOM 1377 O O . THR A 1 179 ? -1.023 -21.171 7.553 1.00 81.38 179 THR A O 1
ATOM 1380 N N . VAL A 1 180 ? 0.389 -19.404 7.772 1.00 66.81 180 VAL A N 1
ATOM 1381 C CA . VAL A 1 180 ? 1.640 -20.140 7.538 1.00 66.81 180 VAL A CA 1
ATOM 1382 C C . VAL A 1 180 ? 2.037 -20.889 8.804 1.00 66.81 180 VAL A C 1
ATOM 1384 O O . VAL A 1 180 ? 1.833 -20.316 9.900 1.00 66.81 180 VAL A O 1
#

pLDDT: mean 81.48, std 10.53, range [48.62, 92.56]

Radius of gyration: 16.09 Å; chains: 1; bounding box: 38×44×36 Å

Sequence (180 aa):
MRIDEIQFTKSGTLEKFIILTAAATNNPQWLVNYLAAKNEAEIIPLSVLSTSIPSPKNNNFVILTGLELPILAESISLRTALSGIESLRKKCANVCICLTISEALVNEETSNGATYNTLVKSLFYEAQLILQLQPLPTGRAKDVTGRLVIAKGPKNQQQILAKDLSYFVNRKGVVDLFTV

Organism: Starmerella bacillaris (NCBI:txid1247836)

Foldseek 3Di:
DAPVPDDQAPVSDDDQAEEEEEEPLDDCVLVVVVVCVVFVEAEDECVVLLPHLDQDPAQEEYEYEDPQVCLLVVVDALVSSVVSVVVSSVRHSHYYYYYYDDCVQCVCVDPSNVSVVVSVVVSQQVHQKYWYWAAPPVHDDPFFGTWIWIDGGNPHPGDGDTAIWTWDQDPVRRIDIHGD

InterPro domains:
  IPR027417 P-loop containing nucleoside triphosphate hydrolase [G3DSA:3.40.50.300] (37-179)

Secondary structure (DSSP, 8-state):
--GGG--SSTTSPPPSEEEEEEETTS-THHHHHHHHHHTTPEEEEGGGTTT-----S-TTEEEEE--HHHHHTTSS-HHHHHHHHHHHHHH-SEEEEEEEE-TTTS-TTSHHHHHHHHHHHHHHHH-SEEEEEEPBTTB--SS--EEEEEEE-TT--S----EEEEEEE-TTS-EEEEE-